Protein AF-A0A395J3D7-F1 (afdb_monomer)

Secondary structure (DSSP, 8-state):
--------SS--S-TTTGGG-----HHHHHHHHHHHHHH--EEEEEEE-TTT--EEEEEEEEEEEEGGGTEEEE---TTSTHHHHHHH----EEE-----TT--SS----

Foldseek 3Di:
DDDDPDPVVDDDPDPVVVVPPDDDDPVVVLVVVQVLVVLQQKKWKWFAQLPPRDIDTDIWGFPDADDSRPRTDTDDDPPDCPVVRCVRPVDMDIGGDPPPPVVPPPDDDD

InterPro domains:
  IPR012349 FMN-binding split barrel [G3DSA:2.30.110.10] (24-101)
  IPR038725 General stress protein, 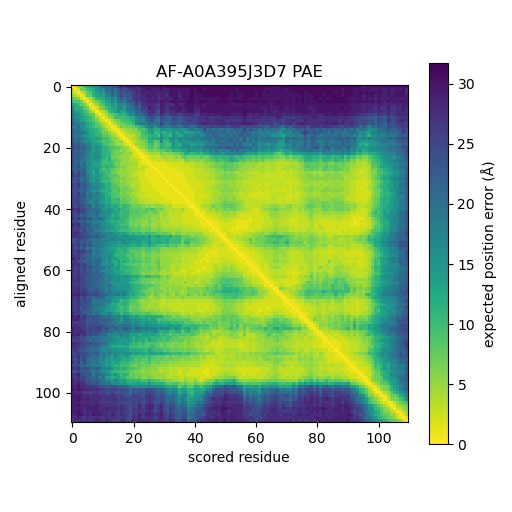FMN-binding split barrel domain [PF16242] (28-95)
  IPR052917 Stress Response and Developmental Protein [PTHR34818] (13-96)

Mean predicted aligned error: 12.65 Å

pLDDT: mean 75.9, std 16.17, range [38.5, 91.75]

Structure (mmCIF, N/CA/C/O backbone):
data_AF-A0A395J3D7-F1
#
_entry.id   AF-A0A395J3D7-F1
#
loop_
_atom_site.group_PDB
_atom_site.id
_atom_site.type_symbol
_atom_site.label_atom_id
_atom_site.label_alt_id
_atom_site.label_comp_id
_atom_site.label_asym_id
_atom_site.label_entity_id
_atom_site.label_seq_id
_atom_site.pdbx_PDB_ins_code
_atom_site.Cartn_x
_atom_site.Cartn_y
_atom_site.Cartn_z
_atom_site.occupancy
_atom_site.B_iso_or_equiv
_atom_site.auth_seq_id
_atom_site.auth_comp_id
_atom_site.auth_asym_id
_atom_site.auth_atom_id
_atom_site.pdbx_PDB_model_num
ATOM 1 N N . MET A 1 1 ? -8.579 -28.532 58.464 1.00 43.12 1 MET A N 1
ATOM 2 C CA . MET A 1 1 ? -8.799 -27.175 57.923 1.00 43.12 1 MET A CA 1
ATOM 3 C C . MET A 1 1 ? -7.848 -26.976 56.753 1.00 43.12 1 MET A C 1
ATOM 5 O O . MET A 1 1 ? -6.691 -26.661 56.984 1.00 43.12 1 MET A O 1
ATOM 9 N N . SER A 1 2 ? -8.284 -27.264 55.525 1.00 45.03 2 SER A N 1
ATOM 10 C CA . SER A 1 2 ? -7.492 -26.985 54.320 1.00 45.03 2 SER A CA 1
ATOM 11 C C . SER A 1 2 ? -8.149 -25.809 53.611 1.00 45.03 2 SER A C 1
ATOM 13 O O . SER A 1 2 ? -9.241 -25.949 53.066 1.00 45.03 2 SER A O 1
ATOM 15 N N . PHE A 1 3 ? -7.534 -24.633 53.707 1.00 46.22 3 PHE A N 1
ATOM 16 C CA . PHE A 1 3 ? -7.954 -23.450 52.966 1.00 46.22 3 PHE A CA 1
ATOM 17 C C . PHE A 1 3 ? -7.230 -23.466 51.616 1.00 46.22 3 PHE A C 1
ATOM 19 O O . PHE A 1 3 ? -6.087 -23.026 51.523 1.00 46.22 3 PHE A O 1
ATOM 26 N N . SER A 1 4 ? -7.862 -24.001 50.567 1.00 50.62 4 SER A N 1
ATOM 27 C CA . SER A 1 4 ? -7.372 -23.819 49.196 1.00 50.62 4 SER A CA 1
ATOM 28 C C . SER A 1 4 ? -7.956 -22.526 48.627 1.00 50.62 4 SER A C 1
ATOM 30 O O . SER A 1 4 ? -9.141 -22.471 48.304 1.00 50.62 4 SER A O 1
ATOM 32 N N . ASN A 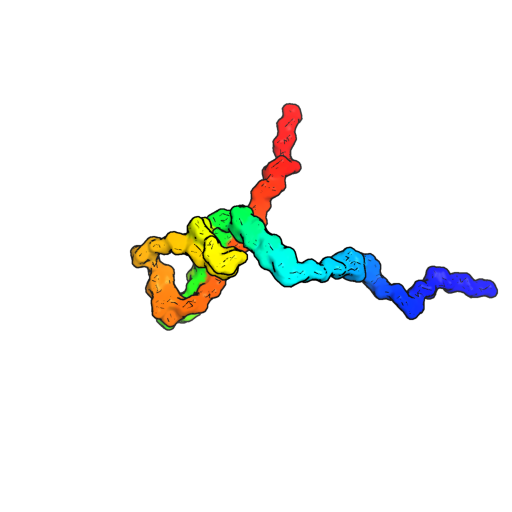1 5 ? -7.136 -21.483 48.490 1.00 54.19 5 ASN A N 1
ATOM 33 C CA . ASN A 1 5 ? -7.554 -20.184 47.947 1.00 54.19 5 ASN A CA 1
ATOM 34 C C . ASN A 1 5 ? -7.401 -20.078 46.414 1.00 54.19 5 ASN A C 1
ATOM 36 O O . ASN A 1 5 ? -7.297 -18.980 45.877 1.00 54.19 5 ASN A O 1
ATOM 40 N N . ALA A 1 6 ? -7.361 -21.204 45.700 1.00 52.12 6 ALA A N 1
ATOM 41 C CA . ALA A 1 6 ? -7.238 -21.239 44.245 1.00 52.12 6 ALA A CA 1
ATOM 42 C C . ALA A 1 6 ? -8.505 -21.843 43.629 1.00 52.12 6 ALA A C 1
ATOM 44 O O . ALA A 1 6 ? -8.536 -23.005 43.233 1.00 52.12 6 ALA A O 1
ATOM 45 N N . ASN A 1 7 ? -9.573 -21.043 43.564 1.00 53.03 7 ASN A N 1
ATOM 46 C CA . ASN A 1 7 ? -10.689 -21.310 42.661 1.00 53.03 7 ASN A CA 1
ATOM 47 C C . ASN A 1 7 ? -10.250 -20.971 41.225 1.00 53.03 7 ASN A C 1
ATOM 49 O O . ASN A 1 7 ? -10.584 -19.917 40.696 1.00 53.03 7 ASN A O 1
ATOM 53 N N . THR A 1 8 ? -9.454 -21.845 40.611 1.00 55.75 8 THR A N 1
ATOM 54 C CA . THR A 1 8 ? -9.050 -21.764 39.195 1.00 55.75 8 THR A CA 1
ATOM 55 C C . THR A 1 8 ? -9.929 -22.648 38.300 1.00 55.75 8 THR A C 1
ATOM 57 O O . THR A 1 8 ? -9.533 -23.010 37.198 1.00 55.75 8 THR A O 1
ATOM 60 N N . GLY A 1 9 ? -11.135 -23.011 38.757 1.00 54.44 9 GLY A N 1
ATOM 61 C CA . GLY A 1 9 ? -11.994 -24.001 38.094 1.00 54.44 9 GLY A CA 1
ATOM 62 C C . GLY A 1 9 ? -12.655 -23.549 36.785 1.00 54.44 9 GLY A C 1
ATOM 63 O O . GLY A 1 9 ? -13.162 -24.394 36.056 1.00 54.44 9 GLY A O 1
ATOM 64 N N . SER A 1 10 ? -12.660 -22.250 36.463 1.00 57.25 10 SER A N 1
ATOM 65 C CA . SER A 1 10 ? -13.157 -21.753 35.165 1.00 57.25 10 SER A CA 1
ATOM 66 C C . SER A 1 10 ? -12.586 -20.388 34.744 1.00 57.25 10 SER A C 1
ATOM 68 O O . SER A 1 10 ? -13.208 -19.678 33.953 1.00 57.25 10 SER A O 1
ATOM 70 N N . GLN A 1 11 ? -11.455 -19.963 35.311 1.00 58.34 11 GLN A N 1
ATOM 71 C CA . GLN A 1 11 ? -10.832 -18.689 34.941 1.00 58.34 11 GLN A CA 1
ATOM 72 C C . GLN A 1 11 ? -9.736 -18.951 33.911 1.00 58.34 11 GLN A C 1
ATOM 74 O O . GLN A 1 11 ? -8.822 -19.730 34.178 1.00 58.34 11 GLN A O 1
ATOM 79 N N . ASP A 1 12 ? -9.843 -18.314 32.742 1.00 58.09 12 ASP A N 1
ATOM 80 C CA . ASP A 1 12 ? -8.805 -18.366 31.714 1.00 58.09 12 ASP A CA 1
ATOM 81 C C . ASP A 1 12 ? -7.456 -17.968 32.325 1.00 58.09 12 ASP A C 1
ATOM 83 O O . ASP A 1 12 ? -7.340 -16.939 32.993 1.00 58.09 12 ASP A O 1
ATOM 87 N N . ALA A 1 13 ? -6.431 -18.790 32.085 1.00 61.94 13 ALA A N 1
ATOM 88 C CA . ALA A 1 13 ? -5.096 -18.652 32.674 1.00 61.94 13 ALA A CA 1
ATOM 89 C C . ALA A 1 13 ? -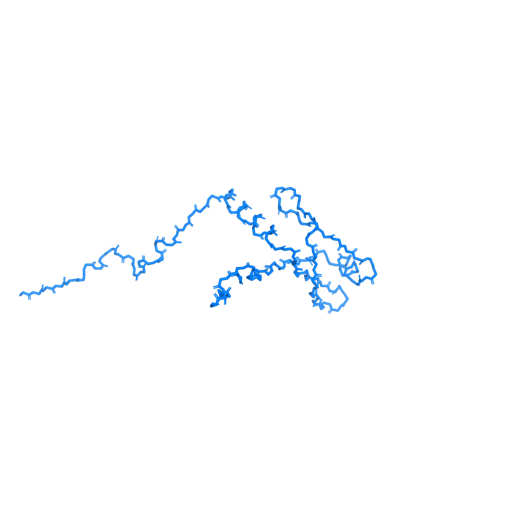4.384 -17.328 32.319 1.00 61.94 13 ALA A C 1
ATOM 91 O O . ALA A 1 13 ? -3.338 -17.020 32.887 1.00 61.94 13 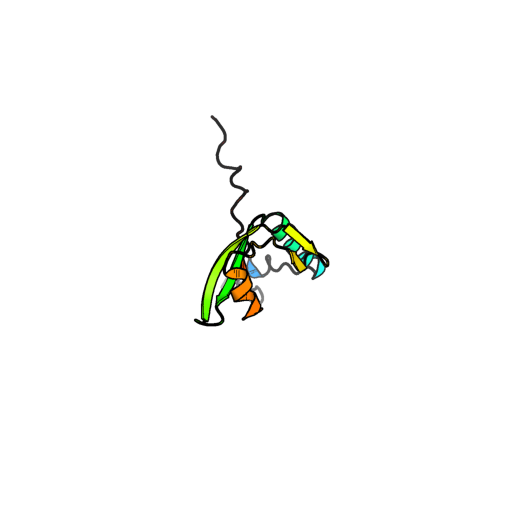ALA A O 1
ATOM 92 N N . ASP A 1 14 ? -4.949 -16.545 31.396 1.00 61.44 14 ASP A N 1
ATOM 93 C CA . ASP A 1 14 ? -4.448 -15.241 30.983 1.00 61.44 14 ASP A CA 1
ATOM 94 C C . ASP A 1 14 ? -5.555 -14.166 31.087 1.00 61.44 14 ASP A C 1
ATOM 96 O O . ASP A 1 14 ? -6.341 -13.975 30.149 1.00 61.44 14 ASP A O 1
ATOM 100 N N . PRO A 1 15 ? -5.619 -13.421 32.209 1.00 64.88 15 PRO A N 1
ATOM 101 C CA . PRO A 1 15 ? -6.619 -12.375 32.422 1.00 64.88 15 PRO A CA 1
ATOM 102 C C . PRO A 1 15 ? -6.429 -11.149 31.512 1.00 64.88 15 PRO A C 1
ATOM 104 O O . PRO A 1 15 ? -7.289 -10.264 31.501 1.00 64.88 15 PRO A O 1
ATOM 107 N N . TYR A 1 16 ? -5.325 -11.066 30.761 1.00 63.84 16 TYR A N 1
ATOM 108 C CA . TYR A 1 16 ? -5.042 -9.975 29.828 1.00 63.84 16 TYR A CA 1
ATOM 109 C C . TYR A 1 16 ? -5.462 -10.317 28.403 1.00 63.84 16 TYR A C 1
ATOM 111 O O . TYR A 1 16 ? -5.888 -9.429 27.666 1.00 63.84 16 TYR A O 1
ATOM 119 N N . LYS A 1 17 ? -5.411 -11.596 28.020 1.00 67.19 17 LYS A N 1
ATOM 120 C CA . LYS A 1 17 ? -5.834 -12.046 26.690 1.00 67.19 17 LYS A CA 1
ATOM 121 C C . LYS A 1 17 ? -7.324 -11.838 26.469 1.00 67.19 17 LYS A C 1
ATOM 123 O O . LYS A 1 17 ? -7.686 -11.244 25.465 1.00 67.19 17 LYS A O 1
ATOM 128 N N . ALA A 1 18 ? -8.163 -12.229 27.431 1.00 64.19 18 ALA A N 1
ATOM 129 C CA . ALA A 1 18 ? -9.619 -12.067 27.353 1.00 64.19 18 ALA A CA 1
ATOM 130 C C . ALA A 1 18 ? -10.070 -10.593 27.365 1.00 64.19 18 ALA A C 1
ATOM 132 O O . ALA A 1 18 ? -11.071 -10.248 26.746 1.00 64.19 18 ALA A O 1
ATOM 133 N N . LYS A 1 19 ? -9.316 -9.709 28.035 1.00 67.50 19 LYS A N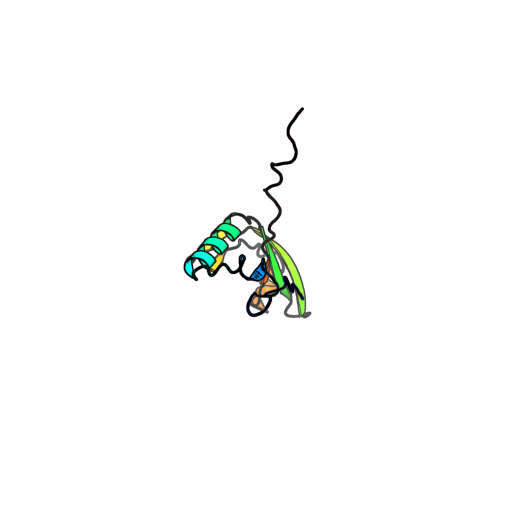 1
ATOM 134 C CA . LYS A 1 19 ? -9.606 -8.264 28.091 1.00 67.50 19 LYS A CA 1
ATOM 135 C C . LYS A 1 19 ? -9.146 -7.484 26.858 1.00 67.50 19 LYS A C 1
ATOM 137 O O . LYS A 1 19 ? -9.623 -6.377 26.653 1.00 67.50 19 LYS A O 1
ATOM 142 N N . ASN A 1 20 ? -8.234 -8.048 26.066 1.00 64.62 20 ASN A N 1
ATOM 143 C CA . ASN A 1 20 ? -7.696 -7.435 24.847 1.00 64.62 20 ASN A CA 1
ATOM 144 C C . ASN A 1 20 ? -8.321 -7.999 23.561 1.00 64.62 20 ASN A C 1
ATOM 146 O O . ASN A 1 20 ? -7.847 -7.684 22.469 1.00 64.62 20 ASN A O 1
ATOM 150 N N . ILE A 1 21 ? -9.358 -8.842 23.661 1.00 73.25 21 ILE A N 1
ATOM 151 C CA . ILE A 1 21 ? -10.115 -9.279 22.485 1.00 73.25 21 ILE A CA 1
ATOM 152 C C . ILE A 1 21 ? -11.062 -8.150 22.097 1.00 73.25 21 ILE A C 1
ATOM 154 O O . ILE A 1 21 ? -12.209 -8.105 22.532 1.00 73.25 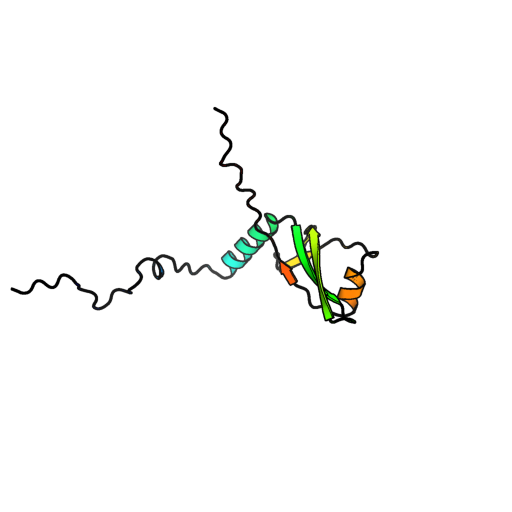21 ILE A O 1
ATOM 158 N N . ASP A 1 22 ? -10.564 -7.239 21.273 1.00 72.06 22 ASP A N 1
ATOM 159 C CA . ASP A 1 22 ? -11.428 -6.315 20.561 1.00 72.06 22 ASP A CA 1
ATOM 160 C C . ASP A 1 22 ? -11.950 -7.010 19.296 1.00 72.06 22 ASP A C 1
ATOM 162 O O . ASP A 1 22 ? -11.185 -7.631 18.549 1.00 72.06 22 ASP A O 1
ATOM 166 N N . THR A 1 23 ? -13.261 -6.945 19.057 1.00 81.25 23 THR A N 1
ATOM 167 C CA . THR A 1 23 ? -13.895 -7.524 17.857 1.00 81.25 23 THR A CA 1
ATOM 168 C C . THR A 1 23 ? -14.470 -6.417 16.983 1.00 81.25 23 THR A C 1
ATOM 170 O O . THR A 1 23 ? -15.686 -6.353 16.794 1.00 81.25 23 THR A O 1
ATOM 173 N N . PRO A 1 24 ? -13.612 -5.538 16.426 1.00 85.44 24 PRO A N 1
ATOM 174 C CA . PRO A 1 24 ? -14.087 -4.448 15.599 1.00 85.44 24 PRO A CA 1
ATOM 175 C C . PRO A 1 24 ? -14.772 -5.000 14.352 1.00 85.44 24 PRO A C 1
ATOM 177 O O . PRO A 1 24 ? -14.389 -6.038 13.784 1.00 85.44 24 PRO A O 1
ATOM 180 N N . SER A 1 25 ? -15.797 -4.279 13.921 1.00 91.44 25 SER A N 1
ATOM 181 C CA . SER A 1 25 ? -16.521 -4.549 12.690 1.00 91.44 25 SER A CA 1
ATOM 182 C C . SER A 1 25 ? -15.592 -4.450 11.471 1.00 91.44 25 SER A C 1
ATOM 184 O O . SER A 1 25 ? -14.532 -3.823 11.504 1.00 91.44 25 SER A O 1
ATOM 186 N N . LEU A 1 26 ? -15.989 -5.059 10.347 1.00 89.38 26 LEU A N 1
ATOM 187 C CA . LEU A 1 26 ? -15.229 -4.939 9.094 1.00 89.38 26 LEU A CA 1
ATOM 188 C C . LEU A 1 26 ? -15.068 -3.473 8.668 1.00 89.38 26 LEU A C 1
ATOM 190 O O . LEU A 1 26 ? -14.018 -3.091 8.161 1.00 89.38 26 LEU A O 1
ATOM 194 N N . LYS A 1 27 ? -16.103 -2.662 8.898 1.00 90.06 27 LYS A N 1
ATOM 195 C CA . LYS A 1 27 ? -16.101 -1.239 8.571 1.00 90.06 27 LYS A CA 1
ATOM 196 C C . LYS A 1 27 ? -15.019 -0.494 9.354 1.00 90.06 27 LYS A C 1
ATOM 198 O O . LYS A 1 27 ? -14.197 0.166 8.730 1.00 90.06 27 LYS A O 1
ATOM 203 N N . GLU A 1 28 ? -14.979 -0.668 10.674 1.00 91.00 28 GLU A N 1
ATOM 204 C CA . GLU A 1 28 ? -13.970 -0.035 11.537 1.00 91.00 28 GLU A CA 1
ATOM 205 C C . GLU A 1 28 ? -12.555 -0.444 11.119 1.00 91.00 28 GLU A C 1
ATOM 207 O O . GLU A 1 28 ? -11.697 0.410 10.945 1.00 91.00 28 GLU A O 1
ATOM 212 N N . LYS A 1 29 ? -12.328 -1.728 10.809 1.00 88.38 29 LYS A N 1
ATOM 213 C CA . LYS A 1 29 ? -11.021 -2.201 10.314 1.00 88.38 29 LYS A CA 1
ATOM 214 C C . LYS A 1 29 ? -10.580 -1.509 9.021 1.00 88.38 29 LYS A C 1
ATOM 216 O O . LYS A 1 29 ? -9.398 -1.217 8.858 1.00 88.38 29 LYS A O 1
ATOM 221 N N . VAL A 1 30 ? -11.506 -1.284 8.086 1.00 89.50 30 VAL A N 1
ATOM 222 C CA . VAL A 1 30 ? -11.210 -0.599 6.815 1.00 89.50 30 VAL A CA 1
ATOM 223 C C . VAL A 1 30 ? -10.969 0.894 7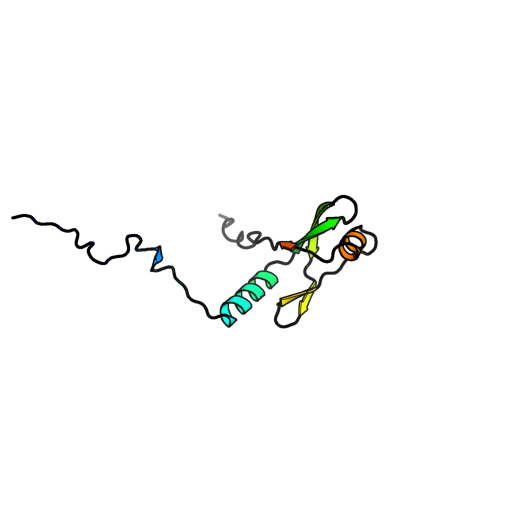.045 1.00 89.50 30 VAL A C 1
ATOM 225 O O . VAL A 1 30 ? -10.036 1.455 6.476 1.00 89.50 30 VAL A O 1
ATOM 228 N N . GLU A 1 31 ? -11.771 1.539 7.891 1.00 90.62 31 GLU A N 1
ATOM 229 C CA . GLU A 1 31 ? -11.615 2.956 8.240 1.00 90.62 31 GLU A CA 1
ATOM 230 C C . GLU A 1 31 ? -10.290 3.219 8.971 1.00 90.62 31 GLU A C 1
ATOM 232 O O . GLU A 1 31 ? -9.563 4.144 8.603 1.00 90.62 31 GLU A O 1
ATOM 237 N N . ASP A 1 32 ? -9.916 2.353 9.912 1.00 88.81 32 ASP A N 1
ATOM 238 C CA . ASP A 1 32 ? -8.646 2.430 10.636 1.00 88.81 32 ASP A CA 1
ATOM 239 C C . ASP A 1 32 ? -7.446 2.207 9.711 1.00 88.81 32 ASP A C 1
ATOM 241 O O . ASP A 1 32 ? -6.455 2.939 9.781 1.00 88.81 32 ASP A O 1
ATOM 245 N N . LEU A 1 33 ? -7.537 1.236 8.794 1.00 87.75 33 LEU A N 1
ATOM 246 C CA . LEU A 1 33 ? -6.513 1.026 7.770 1.00 87.75 33 LEU A CA 1
ATOM 247 C C . LEU A 1 33 ? -6.369 2.264 6.877 1.00 87.75 33 LEU A C 1
ATOM 249 O O . LEU A 1 33 ? -5.256 2.691 6.577 1.00 87.75 33 LEU A O 1
ATOM 253 N N . ASN A 1 34 ? -7.481 2.877 6.480 1.00 88.56 34 ASN A N 1
ATOM 254 C CA . ASN A 1 34 ? -7.460 4.087 5.669 1.00 88.56 34 ASN A CA 1
ATOM 255 C C . ASN A 1 34 ? -6.792 5.251 6.391 1.00 88.56 34 ASN A C 1
ATOM 257 O O . ASN A 1 34 ? -5.936 5.908 5.795 1.00 88.56 34 ASN A O 1
ATOM 261 N N . ALA A 1 35 ? -7.142 5.466 7.659 1.00 88.94 35 ALA A N 1
ATOM 262 C CA . ALA A 1 35 ? -6.526 6.484 8.498 1.00 88.94 35 ALA A CA 1
ATOM 263 C C . ALA A 1 35 ? -5.022 6.229 8.687 1.00 88.94 35 ALA A C 1
ATOM 265 O O . ALA A 1 35 ? -4.218 7.163 8.661 1.00 88.94 35 ALA A O 1
ATOM 266 N N . PHE A 1 36 ? -4.624 4.962 8.821 1.00 88.31 36 PHE A N 1
ATOM 267 C CA . PHE A 1 36 ? -3.222 4.566 8.877 1.00 88.31 36 PHE A CA 1
ATOM 268 C C . PHE A 1 36 ? -2.479 4.921 7.583 1.00 88.31 36 PHE A C 1
ATOM 270 O O . PHE A 1 36 ? -1.435 5.570 7.638 1.00 88.31 36 PHE A O 1
ATOM 277 N N . ILE A 1 37 ? -3.039 4.581 6.418 1.00 86.50 37 ILE A N 1
ATOM 278 C CA . ILE A 1 37 ? -2.440 4.925 5.122 1.00 86.50 37 ILE A CA 1
ATOM 279 C C . ILE A 1 37 ? -2.321 6.450 4.965 1.00 86.50 37 ILE A C 1
ATOM 281 O O . ILE A 1 37 ? -1.295 6.930 4.494 1.00 86.50 37 ILE A O 1
ATOM 285 N N . ASP A 1 38 ? -3.318 7.223 5.411 1.00 84.69 38 ASP A N 1
ATOM 286 C CA . ASP A 1 38 ? -3.276 8.695 5.357 1.00 84.69 38 ASP A CA 1
ATOM 287 C C . ASP A 1 38 ? -2.162 9.289 6.231 1.00 84.69 38 ASP A C 1
ATOM 289 O O . ASP A 1 38 ? -1.558 10.312 5.890 1.00 84.69 38 ASP A O 1
ATOM 293 N N . ALA A 1 39 ? -1.844 8.638 7.352 1.00 86.38 39 ALA A N 1
ATOM 294 C CA . ALA A 1 39 ? -0.709 9.016 8.185 1.00 86.38 39 ALA A CA 1
ATOM 295 C C . ALA A 1 39 ? 0.645 8.653 7.534 1.00 86.38 39 ALA A C 1
ATOM 297 O O . ALA A 1 39 ? 1.649 9.350 7.747 1.00 86.38 39 ALA A O 1
ATOM 298 N N . SER A 1 40 ? 0.684 7.598 6.716 1.00 82.69 40 SER A N 1
ATOM 299 C CA . SER A 1 40 ? 1.875 7.090 6.029 1.00 82.69 40 SER A CA 1
ATOM 300 C C . SER A 1 40 ? 2.074 7.730 4.648 1.00 82.69 40 SER A C 1
ATOM 302 O O . SER A 1 40 ? 1.688 7.198 3.614 1.00 82.69 40 SER A O 1
ATOM 304 N N . LYS A 1 41 ? 2.775 8.869 4.606 1.00 79.88 41 LYS A N 1
ATOM 305 C CA . LYS A 1 41 ? 3.042 9.616 3.353 1.00 79.88 41 LYS A CA 1
ATOM 306 C C . LYS A 1 41 ? 3.903 8.877 2.317 1.00 79.88 41 LYS A C 1
ATOM 308 O O . LYS A 1 41 ? 3.858 9.206 1.133 1.00 79.88 41 LYS A O 1
ATOM 313 N N . PHE A 1 42 ? 4.718 7.925 2.760 1.00 85.62 42 PHE A N 1
ATOM 314 C CA . PHE A 1 42 ? 5.627 7.156 1.913 1.00 85.62 42 PHE A CA 1
ATOM 315 C C . PHE A 1 42 ? 5.488 5.675 2.240 1.00 85.62 42 PHE A C 1
ATOM 317 O O . PHE A 1 42 ? 5.359 5.323 3.411 1.00 85.62 42 PHE A O 1
ATOM 324 N N . GLY A 1 43 ? 5.549 4.830 1.217 1.00 87.19 43 GLY A N 1
ATOM 325 C CA . GLY A 1 43 ? 5.589 3.378 1.325 1.00 87.19 43 GLY A CA 1
ATOM 326 C C . GLY A 1 43 ? 6.768 2.804 0.550 1.00 87.19 43 GLY A C 1
ATOM 327 O O . GLY A 1 43 ? 7.294 3.427 -0.369 1.00 87.19 43 GLY A O 1
ATOM 328 N N . MET A 1 44 ? 7.190 1.605 0.919 1.00 90.75 44 MET A N 1
ATOM 329 C CA . MET A 1 44 ? 8.169 0.824 0.177 1.00 90.75 44 MET A CA 1
ATOM 330 C C . MET A 1 44 ? 7.416 -0.100 -0.777 1.00 90.75 44 MET A C 1
ATOM 332 O O . MET A 1 44 ? 6.680 -0.978 -0.332 1.00 90.75 44 MET A O 1
ATOM 336 N N . MET A 1 45 ? 7.586 0.116 -2.079 1.00 90.75 45 MET A N 1
ATOM 337 C CA . MET A 1 45 ? 7.065 -0.762 -3.120 1.00 90.75 45 MET A CA 1
ATOM 338 C C . MET A 1 45 ? 8.131 -1.788 -3.472 1.00 90.75 45 MET A C 1
ATOM 340 O O . MET A 1 45 ? 9.222 -1.426 -3.912 1.00 90.75 45 MET A O 1
ATOM 344 N N . THR A 1 46 ? 7.799 -3.057 -3.289 1.00 91.75 46 THR A N 1
ATOM 345 C CA . THR A 1 46 ? 8.653 -4.175 -3.670 1.00 91.75 46 THR A CA 1
ATOM 346 C C . THR A 1 46 ? 8.111 -4.805 -4.943 1.00 91.75 46 THR A C 1
ATOM 348 O O . THR A 1 46 ? 6.967 -5.263 -4.968 1.00 91.75 46 THR A O 1
ATOM 351 N N . THR A 1 47 ? 8.938 -4.806 -5.984 1.00 91.31 47 THR A N 1
ATOM 352 C CA . THR A 1 47 ? 8.688 -5.442 -7.283 1.00 91.31 47 THR A CA 1
ATOM 353 C C . THR A 1 47 ? 9.656 -6.600 -7.483 1.00 91.31 47 THR A C 1
ATOM 355 O O . THR A 1 47 ? 10.690 -6.680 -6.812 1.00 91.31 47 THR A O 1
ATOM 358 N N . ARG A 1 48 ? 9.323 -7.498 -8.408 1.00 91.75 48 ARG A N 1
ATOM 359 C CA . ARG A 1 48 ? 10.193 -8.591 -8.828 1.00 91.75 48 ARG A CA 1
ATOM 360 C C . ARG A 1 48 ? 10.683 -8.337 -10.247 1.00 91.75 48 ARG A C 1
ATOM 362 O O . ARG A 1 48 ? 9.874 -8.033 -11.115 1.00 91.75 48 ARG A O 1
ATOM 369 N N . ASP A 1 49 ? 11.978 -8.490 -10.484 1.00 87.94 49 ASP A N 1
ATOM 370 C CA . ASP A 1 49 ? 12.498 -8.510 -11.851 1.00 87.94 49 ASP A CA 1
ATOM 371 C C . ASP A 1 49 ? 12.129 -9.845 -12.512 1.00 87.94 49 ASP A C 1
ATOM 373 O O . ASP A 1 49 ? 12.509 -10.916 -12.032 1.00 87.94 49 ASP A O 1
ATOM 377 N N . GLY A 1 50 ? 11.391 -9.798 -13.622 1.00 81.81 50 GLY A N 1
ATOM 378 C CA . GLY A 1 50 ? 10.961 -10.990 -14.350 1.00 81.81 50 GLY A CA 1
ATOM 379 C C . GLY A 1 50 ? 12.098 -11.792 -14.993 1.00 81.81 50 GLY A C 1
ATOM 380 O O . GLY A 1 50 ? 11.901 -12.964 -15.311 1.00 81.81 50 GLY A O 1
ATOM 381 N N . LYS A 1 51 ? 13.287 -11.203 -15.185 1.00 84.12 51 LYS A N 1
ATOM 382 C CA . LYS A 1 51 ? 14.438 -11.887 -15.803 1.00 84.12 51 LYS A CA 1
ATOM 383 C C . LYS A 1 51 ? 15.299 -12.618 -14.781 1.00 84.12 51 LYS A C 1
ATOM 385 O O . LYS A 1 51 ? 15.672 -13.766 -15.010 1.00 84.12 51 LYS A O 1
ATOM 390 N N . THR A 1 52 ? 15.639 -11.950 -13.682 1.00 86.56 52 THR A N 1
ATOM 391 C CA . THR A 1 52 ? 16.534 -12.495 -12.645 1.00 86.56 52 THR A CA 1
ATOM 392 C C . THR A 1 52 ? 15.776 -13.123 -11.477 1.00 86.56 52 THR A C 1
ATOM 394 O O . THR A 1 52 ? 16.305 -13.988 -10.783 1.00 86.56 52 THR A O 1
ATOM 397 N N . GLY A 1 53 ? 14.522 -12.720 -11.260 1.00 87.12 53 GLY A N 1
ATOM 398 C CA . GLY A 1 53 ? 13.723 -13.103 -10.104 1.00 87.12 53 GLY A CA 1
ATOM 399 C C . GLY A 1 53 ? 14.066 -12.338 -8.824 1.00 87.12 53 GLY A C 1
ATOM 400 O O . GLY A 1 53 ? 13.484 -12.658 -7.785 1.00 87.12 53 GLY A O 1
ATOM 401 N N . GLU A 1 54 ? 14.977 -11.363 -8.882 1.00 89.75 54 GLU A N 1
ATOM 402 C CA . GLU A 1 54 ? 15.382 -10.537 -7.743 1.00 89.75 54 GLU A CA 1
ATOM 403 C C . GLU A 1 54 ? 14.256 -9.603 -7.283 1.00 89.75 54 GLU A C 1
ATOM 405 O O . GLU A 1 54 ? 13.383 -9.212 -8.061 1.00 89.75 54 GLU A O 1
ATOM 410 N N . LEU A 1 55 ? 14.273 -9.242 -5.997 1.00 91.38 55 LEU A N 1
ATOM 411 C CA . LEU A 1 55 ? 13.301 -8.328 -5.400 1.00 91.38 55 LEU A CA 1
ATOM 412 C C . LEU A 1 55 ? 13.926 -6.951 -5.197 1.00 91.38 55 LEU A C 1
ATOM 414 O O . LEU A 1 55 ? 14.904 -6.803 -4.464 1.00 91.38 55 LEU A O 1
ATOM 418 N N . PHE A 1 56 ? 13.302 -5.931 -5.775 1.00 89.44 56 PHE A N 1
ATOM 419 C CA . PHE A 1 56 ? 13.721 -4.545 -5.622 1.00 89.44 56 PHE A CA 1
ATOM 420 C C . PHE A 1 56 ? 12.694 -3.777 -4.802 1.00 89.44 56 PHE A C 1
ATOM 422 O O . PHE A 1 56 ? 11.543 -3.642 -5.209 1.00 89.44 56 PHE A O 1
ATOM 429 N N . SER A 1 57 ? 13.118 -3.235 -3.659 1.00 90.19 57 SER A N 1
ATOM 430 C CA . SER A 1 57 ? 12.268 -2.406 -2.801 1.00 90.19 57 SER A CA 1
ATOM 431 C C . SER A 1 57 ? 12.645 -0.934 -2.930 1.00 90.19 57 SER A C 1
ATOM 433 O O . SER A 1 57 ? 13.803 -0.561 -2.740 1.00 90.19 57 SER A O 1
ATOM 435 N N . ARG A 1 58 ? 11.676 -0.090 -3.291 1.00 87.62 58 ARG A N 1
ATOM 436 C CA . ARG A 1 58 ? 11.892 1.327 -3.613 1.00 87.62 58 ARG A CA 1
ATOM 437 C C . ARG A 1 58 ? 10.877 2.199 -2.876 1.00 87.62 58 ARG A C 1
ATOM 439 O O . ARG A 1 58 ? 9.699 1.862 -2.804 1.00 87.62 58 ARG A O 1
ATOM 446 N N . CYS A 1 59 ? 11.336 3.323 -2.328 1.00 88.38 59 CYS A N 1
ATOM 447 C CA . CYS A 1 59 ? 10.469 4.270 -1.629 1.00 88.38 59 CYS A CA 1
ATOM 448 C C . CYS A 1 59 ? 9.604 5.047 -2.632 1.00 88.38 59 CYS A C 1
ATOM 450 O O . CYS A 1 59 ? 10.124 5.630 -3.583 1.00 88.38 59 CYS A O 1
ATOM 452 N N . MET A 1 60 ? 8.293 5.060 -2.402 1.00 88.38 60 MET A N 1
ATOM 453 C CA . MET A 1 60 ? 7.279 5.691 -3.241 1.00 88.38 60 MET A CA 1
ATOM 454 C C . MET A 1 60 ? 6.344 6.536 -2.370 1.00 88.38 60 MET A C 1
ATOM 456 O O . MET A 1 60 ? 5.963 6.132 -1.272 1.00 88.38 60 MET A O 1
ATOM 460 N N . ALA A 1 61 ? 5.953 7.714 -2.853 1.00 88.25 61 ALA A N 1
ATOM 461 C CA . ALA A 1 61 ? 4.951 8.544 -2.185 1.00 88.25 61 ALA A CA 1
ATOM 462 C C . ALA A 1 61 ? 3.540 8.118 -2.610 1.00 88.25 61 ALA A C 1
ATOM 464 O O . ALA A 1 61 ? 3.281 7.989 -3.809 1.00 88.25 61 ALA A O 1
ATOM 465 N N . VAL A 1 62 ? 2.636 7.932 -1.645 1.00 86.56 62 VAL A N 1
ATOM 466 C CA . VAL A 1 62 ? 1.217 7.663 -1.933 1.00 86.56 62 VAL A CA 1
ATOM 467 C C . VAL A 1 62 ? 0.601 8.953 -2.474 1.00 86.56 62 VAL A C 1
ATOM 469 O O . VAL A 1 62 ? 0.592 9.972 -1.785 1.00 86.56 62 VAL A O 1
ATOM 472 N N . ALA A 1 63 ? 0.135 8.930 -3.720 1.00 85.94 63 ALA A N 1
ATOM 473 C CA . ALA A 1 63 ? -0.415 10.102 -4.397 1.00 85.94 63 ALA A CA 1
ATOM 474 C C . ALA A 1 63 ? -1.905 10.288 -4.092 1.00 85.94 63 ALA A C 1
ATOM 476 O O . ALA A 1 63 ? -2.356 11.405 -3.854 1.00 85.94 63 ALA A O 1
ATOM 477 N N . ALA A 1 64 ? -2.661 9.192 -4.094 1.00 85.12 64 ALA A N 1
ATOM 478 C CA . ALA A 1 64 ? -4.088 9.191 -3.811 1.00 85.12 64 ALA A CA 1
ATOM 479 C C . ALA A 1 64 ? -4.560 7.789 -3.417 1.00 85.12 64 ALA A C 1
ATOM 481 O O . ALA A 1 64 ? -3.826 6.804 -3.546 1.00 85.12 64 ALA A O 1
ATOM 482 N N . LYS A 1 65 ? -5.806 7.712 -2.951 1.00 86.88 65 LYS A N 1
ATOM 483 C CA . LYS A 1 65 ? -6.506 6.454 -2.723 1.00 86.88 65 LYS A CA 1
ATOM 484 C C . LYS A 1 65 ? -7.863 6.483 -3.414 1.00 86.88 65 LYS A C 1
ATOM 486 O O . LYS A 1 65 ? -8.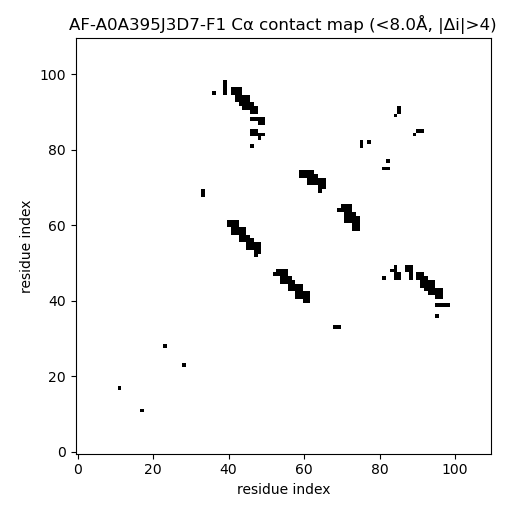557 7.494 -3.357 1.00 86.88 65 LYS A O 1
ATOM 491 N N . GLU A 1 66 ? -8.256 5.365 -4.003 1.00 86.00 66 GLU A N 1
ATOM 492 C CA . GLU A 1 66 ? -9.540 5.174 -4.679 1.00 86.00 66 GLU A CA 1
ATOM 493 C C . GLU A 1 66 ? -10.319 4.007 -4.053 1.00 86.00 66 GLU A C 1
ATOM 495 O O . GLU A 1 66 ? -9.816 3.296 -3.177 1.00 86.00 66 GLU A O 1
ATOM 500 N N . ASN A 1 67 ? -11.578 3.831 -4.468 1.00 84.00 67 ASN A N 1
ATOM 501 C CA . ASN A 1 67 ? -12.469 2.741 -4.050 1.00 84.00 67 ASN A CA 1
ATOM 502 C C . ASN A 1 67 ? -12.509 2.521 -2.528 1.00 84.00 67 ASN A C 1
ATOM 504 O O . ASN A 1 67 ? -12.278 1.419 -2.026 1.00 84.00 67 ASN A O 1
ATOM 508 N N . GLY A 1 68 ? -12.762 3.596 -1.777 1.00 77.25 68 GLY A N 1
ATOM 509 C CA . GLY A 1 68 ? -12.836 3.528 -0.316 1.00 77.25 68 GLY A CA 1
ATOM 510 C C . GLY A 1 68 ? -11.493 3.222 0.349 1.00 77.25 68 GLY A C 1
ATOM 511 O O . GLY A 1 68 ? -11.477 2.644 1.429 1.00 77.25 68 GLY A O 1
ATOM 512 N N . GLY A 1 69 ? -10.379 3.579 -0.299 1.00 77.19 69 GLY A N 1
ATOM 513 C CA . GLY A 1 69 ? -9.033 3.476 0.259 1.00 77.19 69 GLY A CA 1
ATOM 514 C C . GLY A 1 69 ? -8.323 2.139 0.032 1.00 77.19 69 GLY A C 1
ATOM 515 O O . GLY A 1 69 ? -7.200 1.943 0.487 1.00 77.19 69 GLY A O 1
ATOM 516 N N . THR A 1 70 ? -8.957 1.241 -0.723 1.00 80.31 70 THR A N 1
ATOM 517 C CA . THR A 1 70 ? -8.421 -0.084 -1.066 1.00 80.31 70 THR A CA 1
ATOM 518 C C . THR A 1 70 ? -7.439 -0.049 -2.233 1.00 80.31 70 THR A C 1
ATOM 520 O O . THR A 1 70 ? -6.576 -0.916 -2.338 1.00 80.31 70 THR A O 1
ATOM 523 N N . THR A 1 71 ? -7.558 0.951 -3.108 1.00 86.88 71 THR A N 1
ATOM 524 C CA . THR A 1 71 ? -6.680 1.123 -4.269 1.00 86.88 71 THR A CA 1
ATOM 525 C C . THR A 1 71 ? -5.751 2.300 -4.020 1.00 86.88 71 THR A C 1
ATOM 527 O O . THR A 1 71 ? -6.220 3.413 -3.797 1.00 86.88 7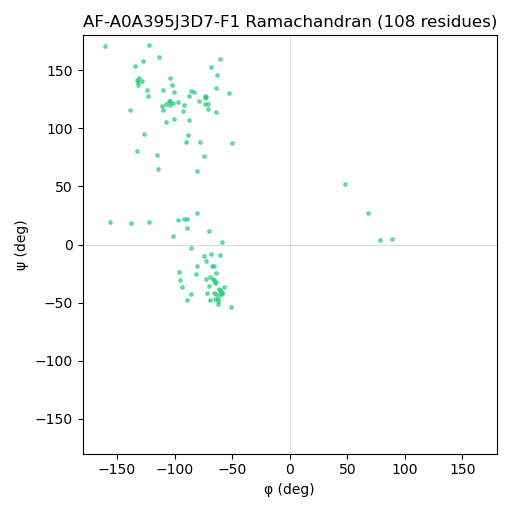1 THR A O 1
ATOM 530 N N . LEU A 1 72 ? -4.439 2.062 -4.038 1.00 88.06 72 LEU A N 1
ATOM 531 C CA . LEU A 1 72 ? -3.422 3.092 -3.822 1.00 88.06 72 LEU A CA 1
ATOM 532 C C . LEU A 1 72 ? -2.831 3.539 -5.155 1.00 88.06 72 LEU A C 1
ATOM 534 O O . LEU A 1 72 ? -2.400 2.714 -5.958 1.00 88.06 72 LEU A O 1
ATOM 538 N N . LEU A 1 73 ? -2.769 4.850 -5.361 1.00 89.44 73 LEU A N 1
ATOM 539 C CA . LEU A 1 73 ? -2.172 5.458 -6.541 1.00 89.44 73 LEU A CA 1
ATOM 540 C C . LEU A 1 73 ? -0.785 6.004 -6.208 1.00 89.44 73 LEU A C 1
ATOM 542 O O . LEU A 1 73 ? -0.586 6.656 -5.182 1.00 89.44 73 LEU A O 1
ATOM 546 N N . PHE A 1 74 ? 0.164 5.775 -7.111 1.00 87.12 74 PHE A N 1
ATOM 547 C CA . PHE A 1 74 ? 1.547 6.230 -6.997 1.00 87.12 74 PHE A CA 1
ATOM 548 C C . PHE A 1 74 ? 1.979 6.909 -8.294 1.00 87.12 74 PHE A C 1
ATOM 550 O O . PHE A 1 74 ? 1.640 6.453 -9.385 1.00 87.12 74 PHE A O 1
ATOM 557 N N . HIS A 1 75 ? 2.789 7.959 -8.186 1.00 87.19 75 HIS A N 1
ATOM 558 C CA . HIS A 1 75 ? 3.471 8.526 -9.347 1.00 87.19 75 HIS A CA 1
ATOM 559 C C . HIS A 1 75 ? 4.799 7.811 -9.575 1.00 87.19 75 HIS A C 1
ATOM 561 O O . HIS A 1 75 ? 5.622 7.687 -8.667 1.00 87.19 75 HIS A O 1
ATOM 567 N N . THR A 1 76 ? 5.012 7.344 -10.802 1.00 80.69 76 THR A N 1
ATOM 568 C CA . THR A 1 76 ? 6.150 6.506 -11.169 1.00 80.69 76 THR A CA 1
ATOM 569 C C . THR A 1 76 ? 6.926 7.166 -12.311 1.00 80.69 76 THR A C 1
ATOM 571 O O . THR A 1 76 ? 6.341 7.567 -13.310 1.00 80.69 76 THR A O 1
ATOM 574 N N . ASN A 1 77 ? 8.244 7.325 -12.158 1.00 79.19 77 ASN A N 1
ATOM 575 C CA . ASN A 1 77 ? 9.112 7.734 -13.272 1.00 79.19 77 ASN A CA 1
ATOM 576 C C . ASN A 1 77 ? 9.280 6.559 -14.255 1.00 79.19 77 ASN A C 1
ATOM 578 O O . ASN A 1 77 ? 9.683 5.473 -13.832 1.00 79.19 77 ASN A O 1
ATOM 582 N N . THR A 1 78 ? 9.013 6.802 -15.536 1.00 76.56 78 THR A N 1
ATOM 583 C CA . THR A 1 78 ? 9.168 5.854 -16.649 1.00 76.56 78 THR A CA 1
ATOM 584 C C . THR A 1 78 ? 10.619 5.494 -16.959 1.00 76.56 78 THR A C 1
ATOM 586 O O . THR A 1 78 ? 10.869 4.480 -17.591 1.00 76.56 78 THR A O 1
ATOM 589 N N . GLU A 1 79 ? 11.587 6.293 -16.512 1.00 76.75 79 GLU A N 1
ATOM 590 C CA . GLU A 1 79 ? 13.019 6.056 -16.758 1.00 76.75 79 GLU A CA 1
ATOM 591 C C . GLU A 1 79 ? 13.670 5.114 -15.740 1.00 76.75 79 GLU A C 1
ATOM 593 O O . GLU A 1 79 ? 14.856 4.809 -15.821 1.00 76.75 79 GLU A O 1
ATOM 598 N N . SER A 1 80 ? 12.920 4.664 -14.738 1.00 69.44 80 SER A N 1
ATOM 599 C CA . SER A 1 80 ? 13.432 3.689 -13.776 1.00 69.44 80 SER A CA 1
ATOM 600 C C . SER A 1 80 ? 12.867 2.310 -14.073 1.00 69.44 80 SER A C 1
ATOM 602 O O . SER A 1 80 ? 11.674 2.204 -14.339 1.00 69.44 80 SER A O 1
ATOM 604 N N . GLY A 1 81 ? 13.674 1.262 -13.888 1.00 78.44 81 GLY A N 1
ATOM 605 C CA . GLY A 1 81 ? 13.302 -0.131 -14.183 1.00 78.44 81 GLY A CA 1
ATOM 606 C C . GLY A 1 81 ? 12.077 -0.689 -13.441 1.00 78.44 81 GLY A C 1
ATOM 607 O O . GLY A 1 81 ? 11.713 -1.834 -13.647 1.00 78.44 81 GLY A O 1
ATOM 608 N N . LYS A 1 82 ? 11.392 0.103 -12.606 1.00 80.12 82 LYS A N 1
ATOM 609 C CA . LYS A 1 82 ? 10.136 -0.287 -11.946 1.00 80.12 82 LYS A CA 1
ATOM 610 C C . LYS A 1 82 ? 8.984 -0.517 -12.927 1.00 80.12 82 LYS A C 1
ATOM 612 O O . LYS A 1 82 ? 8.130 -1.353 -12.655 1.00 80.12 82 LYS A O 1
ATOM 617 N N . THR A 1 83 ? 8.940 0.219 -14.040 1.00 83.00 83 THR A N 1
ATOM 618 C CA . THR A 1 83 ? 7.942 -0.019 -15.096 1.00 83.00 83 THR A CA 1
ATOM 619 C C . THR A 1 83 ? 8.216 -1.325 -15.827 1.00 83.00 83 THR A C 1
ATOM 621 O O . THR A 1 83 ? 7.271 -2.038 -16.150 1.00 83.00 83 THR A O 1
ATOM 624 N N . ASP A 1 84 ? 9.491 -1.668 -16.018 1.00 84.12 84 ASP A N 1
ATOM 625 C CA . ASP A 1 84 ? 9.900 -2.924 -16.645 1.00 84.12 84 ASP A CA 1
ATOM 626 C C . ASP A 1 84 ? 9.574 -4.106 -15.727 1.00 84.12 84 ASP A C 1
ATOM 628 O O . ASP A 1 84 ? 8.897 -5.035 -16.167 1.00 84.12 84 ASP A O 1
ATOM 632 N N . ASP A 1 85 ? 9.936 -4.016 -14.440 1.00 84.94 85 ASP A N 1
ATOM 633 C CA . ASP A 1 85 ? 9.583 -5.008 -13.417 1.00 84.94 85 ASP A CA 1
ATOM 634 C C . ASP A 1 85 ? 8.065 -5.280 -13.442 1.00 84.94 85 ASP A C 1
ATOM 636 O O . ASP A 1 85 ? 7.639 -6.414 -13.660 1.00 84.94 85 ASP A O 1
ATOM 640 N N . LEU A 1 86 ? 7.242 -4.224 -13.342 1.00 85.00 86 LEU A N 1
ATOM 641 C CA . LEU A 1 86 ? 5.778 -4.331 -13.299 1.00 85.00 86 LEU A CA 1
ATOM 642 C C . LEU A 1 86 ? 5.156 -4.841 -14.610 1.00 85.00 86 LEU A C 1
ATOM 644 O O . LEU A 1 86 ? 4.098 -5.469 -14.587 1.00 85.00 86 LEU A O 1
ATOM 648 N N . SER A 1 87 ? 5.792 -4.573 -15.756 1.00 85.25 87 SER A N 1
ATOM 649 C CA . SER A 1 87 ? 5.348 -5.099 -17.055 1.00 85.25 87 SER A CA 1
ATOM 650 C C . SER A 1 87 ? 5.555 -6.610 -17.175 1.00 85.25 87 SER A C 1
ATOM 652 O O . SER A 1 87 ? 4.819 -7.277 -17.901 1.00 85.25 87 SER A O 1
ATOM 654 N N . THR A 1 88 ? 6.550 -7.144 -16.460 1.00 86.69 88 THR A N 1
ATOM 655 C CA . THR A 1 88 ? 6.903 -8.567 -16.484 1.00 86.69 88 THR A CA 1
ATOM 656 C C . THR A 1 88 ? 6.220 -9.367 -15.378 1.00 86.69 88 THR A C 1
ATOM 658 O O . THR A 1 88 ? 5.808 -10.499 -15.625 1.00 86.69 88 THR A O 1
ATOM 661 N N . ASP A 1 89 ? 6.051 -8.783 -14.189 1.00 86.12 89 ASP A N 1
ATOM 662 C CA . ASP A 1 89 ? 5.310 -9.365 -13.070 1.00 86.12 89 ASP A CA 1
ATOM 663 C C . ASP A 1 89 ? 4.460 -8.288 -12.382 1.00 86.12 89 ASP A C 1
ATOM 665 O O . ASP A 1 89 ? 4.968 -7.339 -11.784 1.00 86.12 89 ASP A O 1
ATOM 669 N N . SER A 1 90 ? 3.138 -8.449 -12.440 1.00 87.31 90 SER A N 1
ATOM 670 C CA . SER A 1 90 ? 2.194 -7.527 -11.807 1.00 87.31 90 SER A CA 1
ATOM 671 C C . SER A 1 90 ? 2.130 -7.671 -10.282 1.00 87.31 90 SER A C 1
ATOM 673 O O . SER A 1 90 ? 1.480 -6.858 -9.619 1.00 87.31 90 SER A O 1
ATOM 675 N N . HIS A 1 91 ? 2.747 -8.707 -9.702 1.00 88.12 91 HIS A N 1
ATOM 676 C CA . HIS A 1 91 ? 2.758 -8.893 -8.256 1.00 88.12 91 HIS A CA 1
ATOM 677 C C . HIS A 1 91 ? 3.652 -7.856 -7.594 1.00 88.12 91 HIS A C 1
ATOM 679 O O . HIS A 1 91 ? 4.858 -7.773 -7.824 1.00 88.12 91 HIS A O 1
ATOM 685 N N . THR A 1 92 ? 3.042 -7.086 -6.703 1.00 88.50 92 THR A N 1
ATOM 686 C CA . THR A 1 92 ? 3.733 -6.067 -5.927 1.00 88.50 92 THR A CA 1
ATOM 687 C C . THR A 1 92 ? 3.330 -6.154 -4.469 1.00 88.50 92 THR A C 1
ATOM 689 O O . THR A 1 92 ? 2.251 -6.634 -4.121 1.00 88.50 92 THR A O 1
ATOM 692 N N . ASN A 1 93 ? 4.225 -5.695 -3.602 1.00 91.00 93 ASN A N 1
ATOM 693 C CA . ASN A 1 93 ? 3.953 -5.550 -2.181 1.00 91.00 93 ASN A CA 1
ATOM 694 C C . ASN A 1 93 ? 4.215 -4.102 -1.770 1.00 91.00 93 ASN A C 1
ATOM 696 O O . ASN A 1 93 ? 5.249 -3.536 -2.127 1.00 91.00 93 ASN A O 1
ATOM 700 N N . ILE A 1 94 ? 3.280 -3.519 -1.023 1.00 90.06 94 ILE A N 1
ATOM 701 C CA . ILE A 1 94 ? 3.408 -2.188 -0.443 1.00 90.06 94 ILE A CA 1
ATOM 702 C C . ILE A 1 94 ? 3.560 -2.332 1.066 1.00 90.06 94 ILE A C 1
ATOM 704 O O . ILE A 1 94 ? 2.636 -2.746 1.764 1.00 90.06 94 ILE A O 1
ATOM 708 N N . LEU A 1 95 ? 4.717 -1.920 1.575 1.00 88.75 95 LEU A N 1
ATOM 709 C CA . LEU A 1 95 ? 4.961 -1.792 3.003 1.00 88.75 95 LEU A CA 1
ATOM 710 C C . LEU A 1 95 ? 4.860 -0.323 3.407 1.00 88.75 95 LEU A C 1
ATOM 712 O O . LEU A 1 95 ? 5.597 0.522 2.907 1.00 88.75 95 LEU A O 1
ATOM 716 N N . LEU A 1 96 ? 3.964 -0.017 4.340 1.00 84.75 96 LEU A N 1
ATOM 717 C CA . LEU A 1 96 ? 3.795 1.327 4.887 1.00 84.75 96 LEU A CA 1
ATOM 718 C C . LEU A 1 96 ? 4.493 1.404 6.252 1.00 84.75 96 LEU A C 1
ATOM 720 O O . LEU A 1 96 ? 4.027 0.790 7.215 1.00 84.75 96 LEU A O 1
ATOM 724 N N . PRO A 1 97 ? 5.633 2.109 6.362 1.00 77.31 97 PRO A N 1
ATOM 725 C CA . PRO A 1 97 ? 6.317 2.262 7.631 1.00 77.31 97 PRO A CA 1
ATOM 726 C C . PRO A 1 97 ? 5.550 3.228 8.538 1.00 77.31 97 PRO A C 1
ATOM 728 O O . PRO A 1 97 ? 5.334 4.396 8.206 1.00 77.31 97 PRO A O 1
ATOM 731 N N . GLN A 1 98 ? 5.239 2.770 9.748 1.00 66.94 98 GLN A N 1
ATOM 732 C CA . GLN A 1 98 ? 4.779 3.628 10.835 1.00 66.94 98 GLN A CA 1
ATOM 733 C C . GLN A 1 98 ? 5.986 4.312 11.489 1.00 66.94 98 GLN A C 1
ATOM 735 O O . GLN A 1 98 ? 6.321 4.060 12.647 1.00 66.94 98 GLN A O 1
ATOM 740 N N . LEU A 1 99 ? 6.703 5.151 10.734 1.00 53.75 99 LEU A N 1
ATOM 741 C CA . LEU A 1 99 ? 7.758 5.972 11.322 1.00 53.75 99 LEU A CA 1
ATOM 742 C C . LEU A 1 99 ? 7.079 6.922 12.314 1.00 53.75 99 LEU A C 1
ATOM 744 O O . LEU A 1 99 ? 6.276 7.755 11.895 1.00 53.75 99 LEU A O 1
ATOM 748 N N . LEU A 1 100 ? 7.363 6.767 13.615 1.00 46.84 100 LEU A N 1
ATOM 749 C CA . LEU A 1 100 ? 6.793 7.555 14.710 1.00 46.84 100 LEU A CA 1
ATOM 750 C C . LEU A 1 100 ? 6.894 9.071 14.430 1.00 46.84 100 LEU A C 1
ATOM 752 O O . LEU A 1 100 ? 7.755 9.769 14.958 1.00 46.84 100 LEU A O 1
ATOM 756 N N . ARG A 1 101 ? 5.903 9.645 13.741 1.00 46.62 101 ARG A N 1
ATOM 757 C CA . ARG A 1 101 ? 5.575 11.078 13.840 1.00 46.62 101 ARG A CA 1
ATOM 758 C C . ARG A 1 101 ? 4.955 11.424 15.203 1.00 46.62 101 ARG A C 1
ATOM 760 O O . ARG A 1 101 ? 4.484 12.534 15.407 1.00 46.62 101 ARG A O 1
ATOM 767 N N . ARG A 1 102 ? 5.012 10.492 16.163 1.00 43.53 102 ARG A N 1
ATOM 768 C CA . ARG A 1 102 ? 4.791 10.703 17.598 1.00 43.53 102 ARG A CA 1
ATOM 769 C C . ARG A 1 102 ? 6.098 11.000 18.359 1.00 43.53 102 ARG A C 1
ATOM 771 O O . ARG A 1 102 ? 6.139 10.851 19.571 1.00 43.53 102 ARG A O 1
ATOM 778 N N . MET A 1 103 ? 7.151 11.466 17.679 1.00 41.38 103 MET A N 1
ATOM 779 C CA . MET A 1 103 ? 8.346 12.074 18.298 1.00 41.38 103 MET A CA 1
ATOM 780 C C . MET A 1 103 ? 8.148 13.557 18.695 1.00 41.38 103 MET A C 1
ATOM 782 O O . MET A 1 103 ? 9.100 14.320 18.793 1.00 41.38 103 MET A O 1
ATOM 786 N N . GLY A 1 104 ? 6.911 13.977 18.974 1.00 40.94 104 GLY A N 1
ATOM 787 C CA . GLY A 1 104 ? 6.598 15.273 19.592 1.00 40.94 104 GLY A CA 1
ATOM 788 C C . GLY A 1 104 ? 6.572 15.247 21.127 1.00 40.94 104 GLY A C 1
ATOM 789 O O . GLY A 1 104 ? 6.028 16.163 21.731 1.00 40.94 104 GLY A O 1
ATOM 790 N N . LEU A 1 105 ? 7.093 14.192 21.770 1.00 43.47 105 LEU A N 1
ATOM 791 C CA . LEU A 1 105 ? 6.955 13.978 23.218 1.00 43.47 105 LEU A CA 1
ATOM 792 C C . LEU A 1 105 ? 8.280 13.848 23.991 1.00 43.47 105 LEU A C 1
ATOM 794 O O . LEU A 1 105 ? 8.259 13.358 25.114 1.00 43.47 105 LEU A O 1
ATOM 798 N N . TYR A 1 106 ? 9.417 14.302 23.441 1.00 44.00 106 TYR A N 1
ATOM 799 C CA . TYR A 1 106 ? 10.699 14.258 24.174 1.00 44.00 106 TYR A CA 1
ATOM 800 C C . TYR A 1 106 ? 11.611 15.490 24.071 1.00 44.00 106 TYR A C 1
ATOM 802 O O . TYR A 1 106 ? 12.785 15.411 24.415 1.00 44.00 106 TYR A O 1
ATOM 810 N N . LEU A 1 107 ? 11.092 16.651 23.669 1.00 42.03 107 LEU A N 1
ATOM 811 C CA . LEU A 1 107 ? 11.808 17.922 23.824 1.00 42.03 107 LEU A CA 1
ATOM 812 C C . LEU A 1 107 ? 10.859 18.964 24.419 1.00 42.03 107 LEU A C 1
ATOM 814 O O . LEU A 1 107 ? 10.280 19.782 23.710 1.00 42.03 107 LEU A O 1
ATOM 818 N N . ARG A 1 108 ? 10.674 18.905 25.744 1.00 38.50 108 ARG A N 1
ATOM 819 C CA . ARG A 1 108 ? 10.295 20.103 26.501 1.00 38.50 108 ARG A CA 1
ATOM 820 C C . ARG A 1 108 ? 11.577 20.917 26.702 1.00 38.50 108 ARG A C 1
ATOM 822 O O . ARG A 1 108 ? 12.528 20.347 27.237 1.00 38.50 108 ARG A O 1
ATOM 829 N N . PRO A 1 109 ? 11.645 22.187 26.276 1.00 49.66 109 PRO A N 1
ATOM 830 C CA . PRO A 1 109 ? 12.709 23.066 26.735 1.00 49.66 109 PRO A CA 1
ATOM 831 C C . PRO A 1 109 ? 12.559 23.256 28.252 1.00 49.66 109 PRO A C 1
ATOM 833 O O . PRO A 1 109 ? 11.437 23.404 28.746 1.00 49.66 109 PRO A O 1
ATOM 836 N N . LEU A 1 110 ? 13.684 23.158 28.965 1.00 52.25 110 LEU A N 1
ATOM 837 C CA . LEU A 1 110 ? 13.824 23.648 30.339 1.00 52.25 110 LEU A CA 1
ATOM 838 C C . LEU A 1 110 ? 13.678 25.172 30.361 1.00 52.25 110 LEU A C 1
ATOM 840 O O . LEU A 1 110 ? 14.149 25.807 29.388 1.00 52.25 110 LEU A O 1
#

Radius of gyration: 23.29 Å; Cα contacts (8 Å, |Δi|>4): 107; chains: 1; bounding box: 33×51×75 Å

Sequence (110 aa):
MSFSNANTGSQDADPYKAKNIDTPSLKEKVEDLNAFIDASKFGMMTTRDGKTGELFSRCMAVAAKENGGTTLLFHTNTESGKTDDLSTDSHTNILLPQLLRRMGLYLRPL

Solvent-accessible surface area (backbone atoms only — not comparable to full-atom values): 7138 Å² total; per-residue (Å²): 140,84,85,79,90,72,87,63,88,83,58,70,95,49,77,61,61,73,74,64,66,76,82,75,51,73,66,54,55,49,53,52,50,38,54,50,52,70,71,30,59,44,28,38,39,33,38,33,35,67,87,82,66,48,77,50,73,42,83,41,51,63,70,48,65,40,85,90,53,76,40,80,37,66,83,75,67,82,91,40,69,65,55,57,17,45,73,62,33,79,66,68,47,79,46,68,59,83,71,68,84,73,73,84,78,81,78,78,84,129

Organism: NCBI:txid38457

Nearest PDB structures (foldseek):
  6vna-assembly2_B-2  TM=8.185E-01  e=1.026E-02  Paracoccus denitrificans PD1222
  6vna-assembly1_A  TM=7.940E-01  e=1.329E-02  Paracoccus denitrificans PD1222
  2i51-assembly1_B  TM=6.692E-01  e=1.246E-02  Nostoc punctiforme PCC 73102
  2i51-assembly1_A  TM=6.459E-01  e=1.095E-02  Nostoc punctiforme PCC 73102
  1ci0-assembly1_B  TM=6.838E-01  e=2.892E-02  Saccharomyces cerevisiae